Protein AF-A0A349PU32-F1 (afdb_monomer_lite)

Radius of gyration: 15.98 Å; chains: 1; bounding box: 32×42×42 Å

Structure (mmCIF, N/CA/C/O backbone):
data_AF-A0A349PU32-F1
#
_entry.id   AF-A0A349PU32-F1
#
loop_
_atom_site.group_PDB
_atom_site.id
_atom_site.type_symbol
_atom_site.label_atom_id
_atom_site.label_alt_id
_atom_site.label_comp_id
_atom_site.label_asym_id
_atom_site.label_entity_id
_atom_site.label_seq_id
_atom_site.pdbx_PDB_ins_code
_atom_site.Cartn_x
_atom_site.Cartn_y
_atom_site.Cartn_z
_atom_site.occupancy
_atom_site.B_iso_or_equiv
_atom_site.auth_seq_id
_atom_site.auth_comp_id
_atom_site.auth_asym_id
_atom_site.auth_atom_id
_atom_site.pdbx_PDB_model_num
ATOM 1 N N . ARG A 1 1 ? 8.724 28.849 -7.135 1.00 38.66 1 ARG A N 1
ATOM 2 C CA . ARG A 1 1 ? 7.963 27.939 -8.015 1.00 38.66 1 ARG A CA 1
ATOM 3 C C . ARG A 1 1 ? 7.780 26.682 -7.197 1.00 38.66 1 ARG A C 1
ATOM 5 O O . ARG A 1 1 ? 8.766 26.010 -6.947 1.00 38.66 1 ARG A O 1
ATOM 12 N N . GLU A 1 2 ? 6.598 26.511 -6.621 1.00 41.44 2 GLU A N 1
ATOM 13 C CA . GLU A 1 2 ? 6.229 25.275 -5.936 1.00 41.44 2 GLU A CA 1
ATOM 14 C C . GLU A 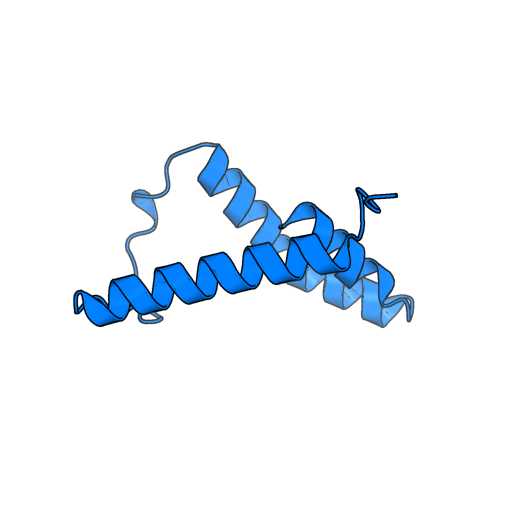1 2 ? 6.150 24.198 -7.016 1.00 41.44 2 GLU A C 1
ATOM 16 O O . GLU A 1 2 ? 5.264 24.257 -7.868 1.00 41.44 2 GLU A O 1
ATOM 21 N N . ASP A 1 3 ? 7.131 23.295 -7.046 1.00 44.56 3 ASP A N 1
ATOM 22 C CA . ASP A 1 3 ? 7.080 22.099 -7.885 1.00 44.56 3 ASP A CA 1
ATOM 23 C C . ASP A 1 3 ? 5.915 21.252 -7.384 1.00 44.56 3 ASP A C 1
ATOM 25 O O . ASP A 1 3 ? 6.003 20.535 -6.389 1.00 44.56 3 ASP A O 1
ATOM 29 N N . SER A 1 4 ? 4.781 21.429 -8.050 1.00 50.06 4 SER A N 1
ATOM 30 C CA . SER A 1 4 ? 3.480 20.924 -7.631 1.00 50.06 4 SER A CA 1
ATOM 31 C C . SER A 1 4 ? 3.323 19.419 -7.851 1.00 50.06 4 SER A C 1
ATOM 33 O O . SER A 1 4 ? 2.283 18.885 -7.505 1.00 50.06 4 SER A O 1
ATOM 35 N N . GLU A 1 5 ? 4.319 18.713 -8.390 1.00 60.03 5 GLU A N 1
ATOM 36 C CA . GLU A 1 5 ? 4.225 17.273 -8.650 1.00 60.03 5 GLU A CA 1
ATOM 37 C C . GLU A 1 5 ? 5.592 16.595 -8.514 1.00 60.03 5 GLU A C 1
ATOM 39 O O . GLU A 1 5 ? 6.136 16.060 -9.476 1.00 60.03 5 GLU A O 1
ATOM 44 N N . ASN A 1 6 ? 6.196 16.614 -7.320 1.00 66.62 6 ASN A N 1
ATOM 45 C CA . ASN A 1 6 ? 7.232 15.625 -7.032 1.00 66.62 6 ASN A CA 1
ATOM 46 C C . ASN A 1 6 ? 6.542 14.318 -6.590 1.00 66.62 6 ASN A C 1
ATOM 48 O O . ASN A 1 6 ? 6.135 14.229 -5.426 1.00 66.62 6 ASN A O 1
ATOM 52 N N . PRO A 1 7 ? 6.413 13.301 -7.467 1.00 69.12 7 PRO A N 1
ATOM 53 C CA . PRO A 1 7 ? 5.732 12.042 -7.147 1.00 69.12 7 PRO A CA 1
ATOM 54 C C . PRO A 1 7 ? 6.328 11.355 -5.912 1.00 69.12 7 PRO A C 1
ATOM 56 O O . PRO A 1 7 ? 5.626 10.720 -5.128 1.00 69.12 7 PRO A O 1
ATOM 59 N N . ILE A 1 8 ? 7.628 11.553 -5.684 1.00 78.38 8 ILE A N 1
ATOM 60 C CA . ILE A 1 8 ? 8.344 10.984 -4.543 1.00 78.38 8 ILE A CA 1
ATOM 61 C C . ILE A 1 8 ? 7.858 11.608 -3.232 1.00 78.38 8 ILE A C 1
ATOM 63 O O . ILE A 1 8 ? 7.681 10.893 -2.247 1.00 78.38 8 ILE A O 1
ATOM 67 N N . TYR A 1 9 ? 7.610 12.922 -3.209 1.00 84.38 9 TYR A N 1
ATOM 68 C CA . TYR A 1 9 ? 7.124 13.606 -2.009 1.00 84.38 9 TYR A CA 1
ATOM 69 C C . TYR A 1 9 ? 5.748 13.084 -1.591 1.00 84.38 9 TYR A C 1
ATOM 71 O O . TYR A 1 9 ? 5.505 12.865 -0.406 1.00 84.38 9 TYR A O 1
ATOM 79 N N . TYR A 1 10 ? 4.868 12.834 -2.563 1.00 85.62 10 TYR A N 1
ATOM 80 C CA . TYR A 1 10 ? 3.527 12.328 -2.292 1.00 85.62 10 TYR A CA 1
ATOM 81 C C . TYR A 1 10 ? 3.559 10.938 -1.643 1.00 85.62 10 TYR A C 1
ATOM 83 O O . TYR A 1 10 ? 2.962 10.739 -0.585 1.00 85.62 10 TYR A O 1
ATOM 91 N N . ILE A 1 11 ? 4.353 10.015 -2.198 1.00 87.94 11 ILE A N 1
ATOM 92 C CA . ILE A 1 11 ? 4.545 8.670 -1.633 1.00 87.94 11 ILE A CA 1
ATOM 93 C C . ILE A 1 11 ? 5.133 8.752 -0.215 1.00 87.94 11 ILE A C 1
ATOM 95 O O . ILE A 1 11 ? 4.678 8.062 0.699 1.00 87.94 11 ILE A O 1
ATOM 99 N N . GLN A 1 12 ? 6.129 9.619 -0.002 1.00 89.38 12 GLN A N 1
ATOM 100 C CA . GLN A 1 12 ? 6.741 9.818 1.314 1.00 89.38 12 GLN A CA 1
ATOM 101 C C . GLN A 1 12 ? 5.745 10.365 2.339 1.00 89.38 12 GLN A C 1
ATOM 103 O O . GLN A 1 12 ? 5.720 9.904 3.482 1.00 89.38 12 GLN A O 1
ATOM 108 N N . TYR A 1 13 ? 4.911 11.323 1.937 1.00 91.31 13 TYR A N 1
ATOM 109 C CA . TYR A 1 13 ? 3.879 11.887 2.794 1.00 91.31 13 TYR A CA 1
ATOM 110 C C . TYR A 1 13 ? 2.802 10.853 3.145 1.00 91.31 13 TYR A C 1
ATOM 112 O O . TYR A 1 13 ? 2.461 10.712 4.321 1.00 91.31 13 TYR A O 1
ATOM 120 N N . ALA A 1 14 ? 2.319 10.083 2.162 1.00 90.75 14 ALA A N 1
ATOM 121 C CA . ALA A 1 14 ? 1.366 8.996 2.383 1.00 90.75 14 ALA A CA 1
ATOM 122 C C . ALA A 1 14 ? 1.914 7.976 3.396 1.00 90.75 14 ALA A C 1
ATOM 124 O O . ALA A 1 14 ? 1.255 7.669 4.392 1.00 90.75 14 ALA A O 1
ATOM 125 N N . HIS A 1 15 ? 3.166 7.542 3.218 1.00 93.44 15 HIS A N 1
ATOM 126 C CA . HIS A 1 15 ? 3.851 6.657 4.159 1.00 93.44 15 HIS A CA 1
ATOM 127 C C . HIS A 1 15 ? 3.952 7.268 5.566 1.00 93.44 15 HIS A C 1
ATOM 129 O O . HIS A 1 15 ? 3.572 6.631 6.548 1.00 93.44 15 HIS A O 1
ATOM 135 N N . ALA A 1 16 ? 4.410 8.519 5.686 1.00 95.19 16 ALA A N 1
ATOM 136 C CA . ALA A 1 16 ? 4.543 9.195 6.976 1.00 95.19 16 ALA A CA 1
ATOM 137 C C . ALA A 1 16 ? 3.197 9.319 7.713 1.00 95.19 16 ALA A C 1
ATOM 139 O O . ALA A 1 16 ? 3.135 9.136 8.933 1.00 95.19 16 ALA A O 1
ATOM 140 N N . ARG A 1 17 ? 2.108 9.576 6.980 1.00 95.50 17 ARG A N 1
ATOM 141 C CA . ARG A 1 17 ? 0.752 9.656 7.532 1.00 95.50 17 ARG A CA 1
ATOM 142 C C . ARG A 1 17 ? 0.265 8.299 8.041 1.00 95.50 17 ARG A C 1
ATOM 144 O O . ARG A 1 17 ? -0.285 8.243 9.139 1.00 95.50 17 ARG A O 1
ATOM 151 N N . ILE A 1 18 ? 0.509 7.219 7.297 1.00 94.56 18 ILE A N 1
ATOM 152 C CA . ILE A 1 18 ? 0.180 5.851 7.730 1.00 94.56 18 ILE A CA 1
ATOM 153 C C . ILE A 1 18 ? 0.981 5.479 8.984 1.00 94.56 18 ILE A C 1
ATOM 155 O O . ILE A 1 18 ? 0.395 5.028 9.965 1.00 94.56 18 ILE A O 1
ATOM 159 N N . CYS A 1 19 ? 2.294 5.728 9.011 1.00 94.81 19 CYS A N 1
ATOM 160 C CA . CYS A 1 19 ? 3.116 5.477 10.199 1.00 94.81 19 CYS A CA 1
ATOM 161 C C . CYS A 1 19 ? 2.630 6.267 11.420 1.00 94.81 19 CYS A C 1
ATOM 163 O O . CYS A 1 19 ? 2.583 5.726 12.522 1.00 94.81 19 CYS A O 1
ATOM 165 N N . SER A 1 20 ? 2.244 7.530 11.226 1.00 95.94 20 SER A N 1
ATOM 166 C CA . SER A 1 20 ? 1.708 8.373 12.301 1.00 95.94 20 SER A CA 1
ATOM 167 C C . SER A 1 20 ? 0.391 7.824 12.850 1.00 95.94 20 SER A C 1
ATOM 169 O O . SER A 1 20 ? 0.212 7.785 14.063 1.00 95.94 20 SER A O 1
ATOM 171 N N . LEU A 1 21 ? -0.501 7.349 11.975 1.00 94.38 21 LEU A N 1
ATOM 172 C CA . LEU A 1 21 ? -1.756 6.708 12.372 1.00 94.38 21 LEU A CA 1
ATOM 173 C C . LEU A 1 21 ? -1.508 5.430 13.183 1.00 94.38 21 LEU A C 1
ATOM 175 O O . LEU A 1 21 ? -2.106 5.249 14.239 1.00 94.38 21 LEU A O 1
ATOM 179 N N . LEU A 1 22 ? -0.612 4.560 12.711 1.00 93.12 22 LEU A N 1
ATOM 180 C CA . LEU A 1 22 ? -0.270 3.321 13.415 1.00 93.12 22 LEU A CA 1
ATOM 181 C C . LEU A 1 22 ? 0.334 3.602 14.794 1.00 93.12 22 LEU A C 1
ATOM 183 O O . LEU A 1 22 ? -0.008 2.924 15.758 1.00 93.12 22 LEU A O 1
ATOM 187 N N . LYS A 1 23 ? 1.183 4.630 14.898 1.00 93.69 23 LYS A N 1
ATOM 188 C CA . LYS A 1 23 ? 1.764 5.059 16.171 1.00 93.69 23 LYS A CA 1
ATOM 189 C C . LYS A 1 23 ? 0.704 5.596 17.136 1.00 93.69 23 LYS A C 1
ATOM 191 O O . LYS A 1 23 ? 0.730 5.244 18.307 1.00 93.69 23 LYS A O 1
ATOM 196 N N . ALA A 1 24 ? -0.233 6.412 16.654 1.00 94.81 24 ALA A N 1
ATOM 197 C CA . ALA A 1 24 ? -1.328 6.921 17.481 1.00 94.81 24 ALA A CA 1
ATOM 198 C C . ALA A 1 24 ? -2.207 5.779 18.023 1.00 94.81 24 ALA A C 1
ATOM 200 O O .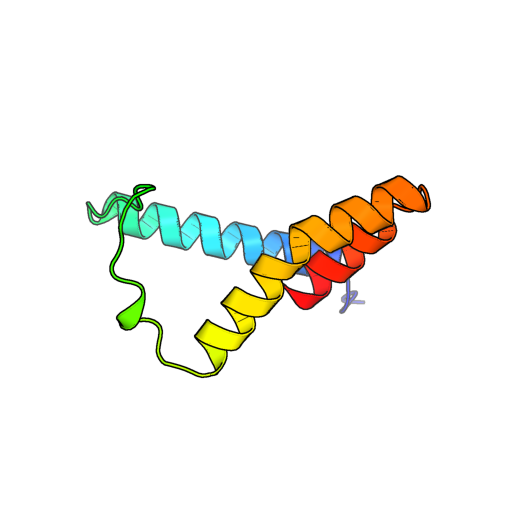 ALA A 1 24 ? -2.522 5.757 19.208 1.00 94.81 24 ALA A O 1
ATOM 201 N N . LEU A 1 25 ? -2.522 4.782 17.187 1.00 93.69 25 LEU A N 1
ATOM 202 C CA . LEU A 1 25 ? -3.238 3.580 17.626 1.00 93.69 25 LEU A CA 1
ATOM 203 C C . LEU A 1 25 ? -2.468 2.814 18.713 1.00 93.69 25 LEU A C 1
ATOM 205 O O . LEU A 1 25 ? -3.071 2.367 19.686 1.00 93.69 25 LEU A O 1
ATOM 209 N N . GLU A 1 26 ? -1.146 2.688 18.575 1.00 93.06 26 GLU A N 1
ATOM 210 C CA . GLU A 1 26 ? -0.295 2.057 19.589 1.00 93.06 26 GLU A CA 1
ATOM 211 C C . GLU A 1 26 ? -0.292 2.837 20.913 1.00 93.06 26 GLU A C 1
ATOM 213 O O . GLU A 1 26 ? -0.402 2.231 21.980 1.00 93.06 26 GLU A O 1
ATOM 218 N N . GLU A 1 27 ? -0.236 4.172 20.856 1.00 94.31 27 GLU A N 1
ATOM 219 C CA . GLU A 1 27 ? -0.331 5.059 22.026 1.00 94.31 27 GLU A CA 1
ATOM 220 C C . GLU A 1 27 ? -1.694 4.938 22.740 1.00 94.31 27 GLU A C 1
ATOM 222 O O . GLU A 1 27 ? -1.758 5.027 23.967 1.00 94.31 27 GLU A O 1
ATOM 227 N N . GLU A 1 28 ? -2.770 4.651 22.001 1.00 94.94 28 GLU A N 1
ATOM 228 C CA . GLU A 1 28 ? -4.111 4.346 22.529 1.00 94.94 28 GLU A CA 1
ATOM 229 C C . GLU A 1 28 ? -4.251 2.902 23.062 1.00 94.94 28 GLU A C 1
ATOM 231 O O . GLU A 1 28 ? -5.298 2.520 23.589 1.00 94.94 28 GLU A O 1
ATOM 236 N N . GLY A 1 29 ? -3.196 2.087 22.969 1.00 91.69 29 GLY A N 1
ATOM 237 C CA . GLY A 1 29 ? -3.176 0.699 23.438 1.00 91.69 29 GLY A CA 1
ATOM 238 C C . GLY A 1 29 ? -3.715 -0.319 22.428 1.00 91.69 29 GLY A C 1
ATOM 239 O O . GLY A 1 29 ? -3.895 -1.492 22.770 1.00 91.69 29 GLY A O 1
ATOM 240 N N . HIS A 1 30 ? -3.953 0.089 21.180 1.00 88.88 30 HIS A N 1
ATOM 241 C CA . HIS A 1 30 ? -4.339 -0.797 20.088 1.00 88.88 30 HIS A CA 1
ATOM 242 C C . HIS A 1 30 ? -3.104 -1.320 19.342 1.00 88.88 30 HIS A C 1
ATOM 244 O O . HIS A 1 30 ? -2.207 -0.574 18.972 1.00 88.88 30 HIS A O 1
ATOM 250 N N . SER A 1 31 ? -3.057 -2.627 19.070 1.00 81.69 31 SER A N 1
ATOM 251 C CA . SER A 1 31 ? -1.960 -3.253 18.321 1.00 81.69 31 SER A CA 1
ATOM 252 C C . SER A 1 31 ? -2.496 -3.920 17.058 1.00 81.69 31 SER A C 1
ATOM 254 O O . SER A 1 31 ? -3.352 -4.804 17.135 1.00 81.69 31 SER A O 1
ATOM 256 N N . VAL A 1 32 ? -1.972 -3.522 15.896 1.00 81.56 32 VAL A N 1
ATOM 257 C CA . VAL A 1 32 ? -2.262 -4.171 14.610 1.00 81.56 32 VAL A CA 1
ATOM 258 C C . VAL A 1 32 ? -1.396 -5.424 14.503 1.00 81.56 32 VAL A C 1
ATOM 260 O O . VAL A 1 32 ? -0.228 -5.362 14.122 1.00 81.56 32 VAL A O 1
ATOM 263 N N . LYS A 1 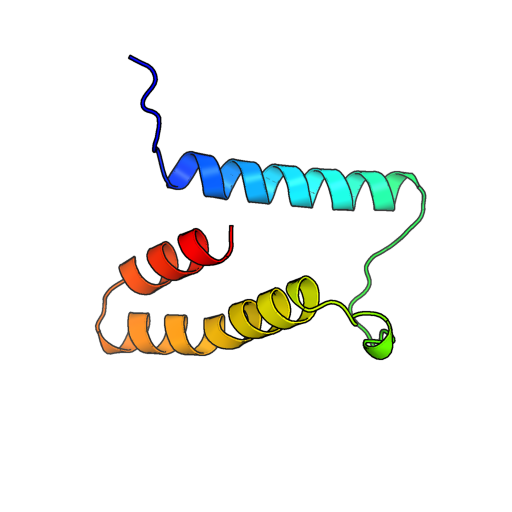33 ? -1.951 -6.574 14.893 1.00 79.75 33 LYS A N 1
ATOM 264 C CA . LYS A 1 33 ? -1.244 -7.859 14.837 1.00 79.75 33 LYS A CA 1
ATOM 265 C C . LYS A 1 33 ? -1.585 -8.609 13.549 1.00 79.75 33 LYS A C 1
ATOM 267 O O . LYS A 1 33 ? -2.764 -8.695 13.205 1.00 79.75 33 LYS A O 1
ATOM 272 N N . PRO A 1 34 ? -0.595 -9.209 12.865 1.00 73.31 34 PRO A N 1
ATOM 273 C CA . PRO A 1 34 ? -0.878 -10.152 11.793 1.00 73.31 34 PRO A CA 1
ATOM 274 C C . PRO A 1 34 ? -1.631 -11.362 12.366 1.00 73.31 34 PRO A C 1
ATOM 276 O O . PRO A 1 34 ? -1.220 -11.938 13.375 1.00 73.31 34 PRO A O 1
ATOM 279 N N . GLY A 1 35 ? -2.750 -11.735 11.747 1.00 75.56 35 GLY A N 1
ATOM 280 C CA . GLY A 1 35 ? -3.599 -12.825 12.223 1.00 75.56 35 GLY A CA 1
ATOM 281 C C . GLY A 1 35 ? -4.953 -12.877 11.519 1.00 75.56 35 GLY A C 1
ATOM 282 O O . GLY A 1 35 ? -5.214 -12.110 10.594 1.00 75.56 35 GLY A O 1
ATOM 283 N N . ALA A 1 36 ? -5.812 -13.795 11.965 1.00 68.88 36 ALA A N 1
ATOM 284 C CA . ALA A 1 36 ? -7.188 -13.903 11.493 1.00 68.88 36 ALA A CA 1
ATOM 285 C C . ALA A 1 36 ? -8.014 -12.723 12.029 1.00 68.88 36 ALA A C 1
ATOM 287 O O . ALA A 1 36 ? -8.584 -12.785 13.116 1.00 68.88 36 ALA A O 1
ATOM 288 N N . VAL A 1 37 ? -8.016 -11.629 11.275 1.00 84.06 37 VAL A N 1
ATOM 289 C CA . VAL A 1 37 ? -8.949 -10.515 11.445 1.00 84.06 37 VAL A CA 1
ATOM 290 C C . VAL A 1 37 ? -10.226 -10.806 10.663 1.00 84.06 37 VAL A C 1
ATOM 292 O O . VAL A 1 37 ? -10.184 -11.448 9.611 1.00 84.06 37 VAL A O 1
ATOM 295 N N . ASP A 1 38 ? -11.365 -10.348 11.175 1.00 88.50 38 ASP A N 1
ATOM 296 C CA . ASP A 1 38 ? -12.620 -10.425 10.436 1.00 88.50 38 ASP A CA 1
ATOM 297 C C . ASP A 1 38 ? -12.598 -9.410 9.290 1.00 88.50 38 ASP A C 1
ATOM 299 O O . ASP A 1 38 ? -12.762 -8.212 9.501 1.00 88.50 38 ASP A O 1
ATOM 303 N N . LEU A 1 39 ? -12.362 -9.893 8.070 1.00 88.50 39 LEU A N 1
ATOM 304 C CA . LEU A 1 39 ? -12.335 -9.057 6.871 1.00 88.50 39 LEU A CA 1
ATOM 305 C C . LEU A 1 39 ? -13.740 -8.694 6.372 1.00 88.50 39 LEU A C 1
ATOM 307 O O . LEU A 1 39 ? -13.850 -7.843 5.497 1.00 88.50 39 LEU A O 1
ATOM 311 N N . SER A 1 40 ? -14.808 -9.295 6.917 1.00 90.69 40 SER A N 1
ATOM 312 C CA . SER A 1 40 ? -16.184 -8.999 6.489 1.00 90.69 40 SER A CA 1
ATOM 313 C C . SER A 1 40 ? -16.622 -7.569 6.816 1.00 90.69 40 SER A C 1
ATOM 315 O O . SER A 1 40 ? -17.568 -7.063 6.216 1.00 90.69 40 SER A O 1
ATOM 317 N N . ILE A 1 41 ? -15.903 -6.894 7.720 1.00 92.94 41 ILE A N 1
ATOM 318 C CA . ILE A 1 41 ? -16.137 -5.489 8.069 1.00 92.94 41 ILE A CA 1
ATOM 319 C C . ILE A 1 41 ? -15.725 -4.522 6.947 1.00 92.94 41 ILE A C 1
ATOM 321 O O . ILE A 1 41 ? -16.248 -3.411 6.886 1.00 92.94 41 ILE A O 1
ATOM 325 N N . LEU A 1 42 ? -14.812 -4.940 6.060 1.00 91.94 42 LEU A N 1
ATOM 326 C CA . LEU A 1 42 ? -14.330 -4.153 4.923 1.00 91.94 42 LEU A CA 1
ATOM 327 C C . LEU A 1 42 ? -15.343 -4.281 3.782 1.00 91.94 42 LEU A C 1
ATOM 329 O O . LEU A 1 42 ? -15.268 -5.201 2.973 1.00 91.94 42 LEU A O 1
ATOM 333 N N . SER A 1 43 ? -16.338 -3.401 3.765 1.00 94.69 43 SER A N 1
ATOM 334 C CA . SER A 1 43 ? -17.540 -3.549 2.931 1.00 94.69 43 SER A CA 1
ATOM 335 C C . SER A 1 43 ? -17.716 -2.445 1.893 1.00 94.69 43 SER A C 1
ATOM 337 O O . SER A 1 43 ? -18.518 -2.592 0.970 1.00 94.69 43 SER A O 1
ATOM 339 N N . SER A 1 44 ? -16.973 -1.346 2.008 1.00 97.00 44 SER A N 1
ATOM 340 C CA . SER A 1 44 ? -17.078 -0.226 1.082 1.00 97.00 44 SER A CA 1
ATOM 341 C C . SER A 1 44 ? -16.357 -0.499 -0.238 1.00 97.00 44 SER A C 1
ATOM 343 O O . SER A 1 44 ? -15.356 -1.215 -0.305 1.00 97.00 44 SER A O 1
ATOM 345 N N . ASP A 1 45 ? -16.830 0.136 -1.310 1.00 96.50 45 ASP A N 1
ATOM 346 C CA . ASP A 1 45 ? -16.189 0.050 -2.627 1.00 96.50 45 ASP A CA 1
ATOM 347 C C . ASP A 1 45 ? -14.736 0.550 -2.597 1.00 96.50 45 ASP A C 1
ATOM 349 O O . ASP A 1 45 ? -13.875 0.006 -3.288 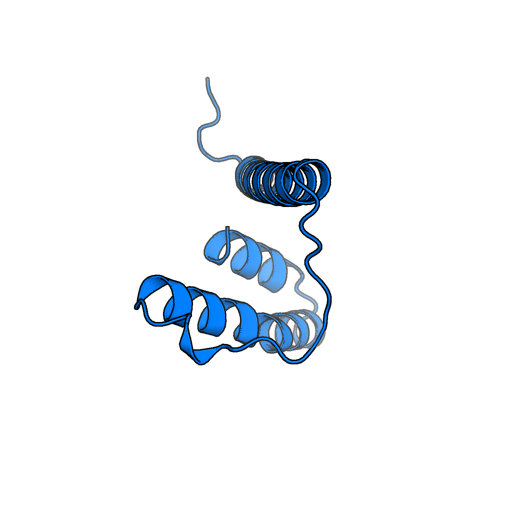1.00 96.50 45 ASP A O 1
ATOM 353 N N . ALA A 1 46 ? -14.447 1.554 -1.762 1.00 95.31 46 ALA A N 1
ATOM 354 C CA . ALA A 1 46 ? -13.101 2.092 -1.589 1.00 95.31 46 ALA A CA 1
ATOM 355 C C . ALA A 1 46 ? -12.151 1.075 -0.933 1.00 95.31 46 ALA A C 1
ATOM 357 O O . ALA A 1 46 ? -11.022 0.908 -1.392 1.00 95.31 46 ALA A O 1
ATOM 358 N N . GLU A 1 47 ? -12.607 0.356 0.098 1.00 95.06 47 GLU A N 1
ATOM 359 C CA . GLU A 1 47 ? -11.823 -0.705 0.742 1.00 95.06 47 GLU A CA 1
ATOM 360 C C . GLU A 1 47 ? -11.549 -1.853 -0.232 1.00 95.06 47 GLU A C 1
ATOM 362 O O . GLU A 1 47 ? -10.407 -2.293 -0.367 1.00 95.06 47 GLU A O 1
ATOM 367 N N . HIS A 1 48 ? -12.566 -2.295 -0.975 1.00 95.19 48 HIS A N 1
ATOM 368 C CA . HIS A 1 48 ? -12.402 -3.339 -1.986 1.00 95.19 48 HIS A CA 1
ATOM 369 C C . HIS A 1 48 ? -11.438 -2.929 -3.104 1.00 95.19 48 HIS A C 1
ATOM 371 O O . HIS A 1 48 ? -10.609 -3.738 -3.533 1.00 95.19 48 HIS A O 1
ATOM 377 N N . ALA A 1 49 ? -11.517 -1.680 -3.571 1.00 95.00 49 ALA A N 1
ATOM 378 C CA . ALA A 1 49 ? -10.596 -1.148 -4.568 1.00 95.00 49 ALA A CA 1
ATOM 379 C C . ALA A 1 49 ? -9.149 -1.144 -4.050 1.00 95.00 49 ALA A C 1
ATOM 381 O O . ALA A 1 49 ? -8.251 -1.605 -4.756 1.00 95.00 49 ALA A O 1
ATOM 382 N N . LEU A 1 50 ? -8.932 -0.712 -2.803 1.00 94.88 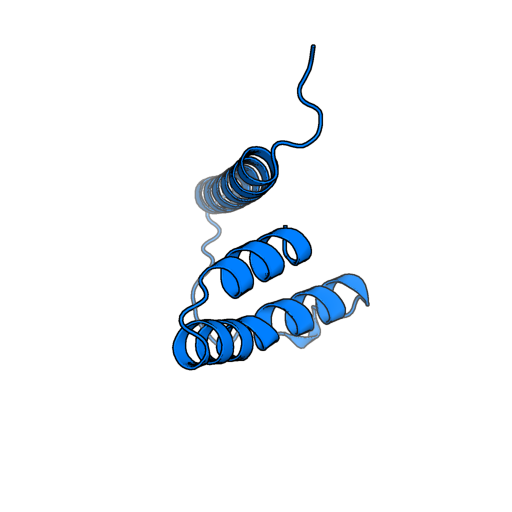50 LEU A N 1
ATOM 383 C CA . LEU A 1 50 ? -7.611 -0.714 -2.175 1.00 94.88 50 LEU A CA 1
ATOM 384 C C . LEU A 1 50 ? -7.053 -2.135 -2.011 1.00 94.88 50 LEU A C 1
ATOM 386 O O . LEU A 1 50 ? -5.900 -2.382 -2.357 1.00 94.88 50 LEU A O 1
ATOM 390 N N . ILE A 1 51 ? -7.866 -3.088 -1.541 1.00 94.12 51 ILE A N 1
ATOM 391 C CA . ILE A 1 51 ? -7.469 -4.503 -1.422 1.00 94.12 51 ILE A CA 1
ATOM 392 C C . ILE A 1 51 ? -7.042 -5.057 -2.783 1.00 94.12 51 ILE A C 1
ATOM 394 O O . ILE A 1 51 ? -6.030 -5.757 -2.888 1.00 94.12 51 ILE A O 1
ATOM 398 N N . LYS A 1 52 ? -7.794 -4.732 -3.839 1.00 94.50 52 LYS A N 1
ATOM 399 C CA . LYS A 1 52 ? -7.474 -5.163 -5.198 1.00 94.50 52 LYS A CA 1
ATOM 400 C C . LYS A 1 52 ? -6.151 -4.573 -5.681 1.00 94.50 52 LYS A C 1
ATOM 402 O O . LYS A 1 52 ? -5.336 -5.331 -6.207 1.00 94.50 52 LYS A O 1
ATOM 407 N N . GLU A 1 53 ? -5.906 -3.280 -5.472 1.00 95.88 53 GLU A N 1
ATOM 408 C CA . GLU A 1 53 ? -4.626 -2.670 -5.855 1.00 95.88 53 GLU A CA 1
ATOM 409 C C . GLU A 1 53 ? -3.473 -3.317 -5.078 1.00 95.88 53 GLU A C 1
ATOM 411 O O . GLU A 1 53 ? -2.527 -3.794 -5.700 1.00 95.88 53 GLU A O 1
ATOM 416 N N . LEU A 1 54 ? -3.593 -3.480 -3.754 1.00 95.06 54 LEU A N 1
ATOM 417 C CA . LEU A 1 54 ? -2.585 -4.158 -2.925 1.00 95.06 54 LEU A CA 1
ATOM 418 C C . LEU A 1 54 ? -2.260 -5.574 -3.427 1.00 95.06 54 LEU A C 1
ATOM 420 O O . LEU A 1 54 ? -1.096 -5.976 -3.457 1.00 95.06 54 LEU A O 1
ATOM 424 N N . SER A 1 55 ? -3.275 -6.325 -3.866 1.00 95.38 55 SER A N 1
ATOM 425 C CA . SER A 1 55 ? -3.091 -7.684 -4.395 1.00 95.38 55 S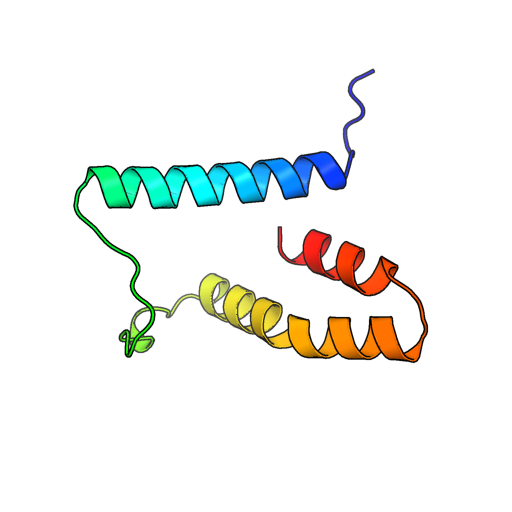ER A CA 1
ATOM 426 C C . SER A 1 55 ? -2.282 -7.733 -5.701 1.00 95.38 55 SER A C 1
ATOM 428 O O . SER A 1 55 ? -1.662 -8.753 -6.001 1.00 95.38 55 SER A O 1
ATOM 430 N N . SER A 1 56 ? -2.240 -6.631 -6.460 1.00 95.81 56 SER A N 1
ATOM 431 C CA . SER A 1 56 ? -1.506 -6.541 -7.728 1.00 95.81 56 SER A CA 1
ATOM 432 C C . SER A 1 56 ? 0.008 -6.374 -7.556 1.00 95.81 56 SER A C 1
ATOM 434 O O . SER A 1 56 ? 0.761 -6.591 -8.504 1.00 95.81 56 SER A O 1
ATOM 436 N N . PHE A 1 57 ? 0.490 -6.060 -6.348 1.00 96.94 57 PHE A N 1
ATOM 437 C CA . PHE A 1 57 ? 1.904 -5.751 -6.124 1.00 96.94 57 PHE A CA 1
ATOM 438 C C . PHE A 1 57 ? 2.858 -6.886 -6.515 1.00 96.94 57 PHE A C 1
ATOM 440 O O . PHE A 1 57 ? 3.918 -6.648 -7.094 1.00 96.94 57 PHE A O 1
ATOM 447 N N . ALA A 1 58 ? 2.478 -8.135 -6.231 1.00 97.00 58 ALA A N 1
ATOM 448 C CA . ALA A 1 58 ? 3.290 -9.300 -6.576 1.00 97.00 58 ALA A CA 1
ATOM 449 C C . ALA A 1 58 ? 3.507 -9.419 -8.096 1.00 97.00 58 ALA A C 1
ATOM 451 O O . ALA A 1 58 ? 4.589 -9.796 -8.550 1.00 97.00 58 ALA A O 1
ATOM 452 N N . GLU A 1 59 ? 2.492 -9.055 -8.878 1.00 96.75 59 GLU A N 1
ATOM 453 C CA . GLU A 1 59 ? 2.556 -9.055 -10.335 1.00 96.75 59 GLU A CA 1
ATOM 454 C C . GLU A 1 59 ? 3.464 -7.937 -10.858 1.00 96.75 59 GLU A C 1
ATOM 456 O O . GLU A 1 59 ? 4.295 -8.171 -11.735 1.00 96.75 59 GLU A O 1
ATOM 461 N N . GLU A 1 60 ? 3.373 -6.743 -10.274 1.00 97.06 60 GLU A N 1
ATOM 462 C CA . GLU A 1 60 ? 4.240 -5.610 -10.615 1.00 97.06 60 GLU A CA 1
ATOM 463 C C . GLU A 1 60 ? 5.720 -5.923 -10.336 1.00 97.06 60 GLU A C 1
ATOM 465 O O . GLU A 1 60 ? 6.580 -5.639 -11.170 1.00 97.06 60 GLU A O 1
ATOM 470 N N . ILE A 1 61 ? 6.030 -6.601 -9.221 1.00 97.44 61 ILE A N 1
ATOM 471 C CA . ILE A 1 61 ? 7.388 -7.098 -8.929 1.00 97.44 61 ILE A CA 1
ATOM 472 C C . ILE A 1 61 ? 7.851 -8.080 -10.011 1.00 97.44 61 ILE A C 1
ATOM 474 O O . ILE A 1 61 ? 8.985 -8.000 -10.492 1.00 97.44 61 ILE A O 1
ATOM 478 N N . ARG A 1 62 ? 6.981 -9.015 -10.410 1.00 97.94 62 ARG A N 1
ATOM 479 C CA . ARG A 1 62 ? 7.298 -10.019 -11.431 1.00 97.94 62 ARG A CA 1
ATOM 480 C C . ARG A 1 62 ? 7.582 -9.367 -12.787 1.00 97.94 62 ARG A C 1
ATOM 482 O O . ARG A 1 62 ? 8.515 -9.782 -13.474 1.00 97.94 62 ARG A O 1
ATOM 489 N N . MET A 1 63 ? 6.803 -8.355 -13.165 1.00 97.88 63 MET A N 1
ATOM 490 C CA . MET A 1 63 ? 7.005 -7.588 -14.397 1.00 97.88 63 MET A CA 1
ATOM 491 C C . MET A 1 63 ? 8.299 -6.773 -14.353 1.00 97.88 63 MET A C 1
ATOM 493 O O . MET A 1 63 ? 9.093 -6.857 -15.288 1.00 97.88 63 MET A O 1
ATOM 497 N N . ALA A 1 64 ? 8.570 -6.091 -13.236 1.00 98.06 64 ALA A N 1
ATOM 498 C CA . ALA A 1 64 ? 9.813 -5.351 -13.031 1.00 98.06 64 ALA A CA 1
ATOM 499 C C . ALA A 1 64 ? 11.052 -6.245 -13.197 1.00 98.06 64 ALA A C 1
ATOM 501 O O . ALA A 1 64 ? 12.009 -5.872 -13.873 1.00 98.06 64 ALA A O 1
ATOM 502 N N . ALA A 1 65 ? 11.022 -7.446 -12.611 1.00 97.75 65 ALA A N 1
ATOM 503 C CA . ALA A 1 65 ? 12.120 -8.404 -12.696 1.00 97.75 65 ALA A CA 1
ATOM 504 C C . ALA A 1 65 ? 12.287 -8.998 -14.103 1.00 97.75 65 ALA A C 1
ATOM 506 O O . ALA A 1 65 ? 13.413 -9.176 -14.559 1.00 97.75 65 ALA A O 1
ATOM 507 N N . ARG A 1 66 ? 11.178 -9.300 -14.793 1.00 98.12 66 ARG A N 1
ATOM 508 C CA . ARG A 1 66 ? 11.194 -9.853 -16.156 1.00 98.12 66 ARG A CA 1
ATOM 509 C C . ARG A 1 66 ? 11.816 -8.882 -17.158 1.00 98.12 66 ARG A C 1
ATOM 511 O O . ARG A 1 66 ? 12.619 -9.301 -17.986 1.00 98.12 66 ARG A O 1
ATOM 518 N N . ASP A 1 67 ? 11.420 -7.617 -17.081 1.00 98.00 67 ASP A N 1
ATOM 519 C CA . ASP A 1 67 ? 11.785 -6.600 -18.069 1.00 98.00 67 ASP A CA 1
ATOM 520 C C . ASP A 1 67 ? 13.022 -5.787 -17.642 1.00 98.00 67 ASP A C 1
ATOM 522 O O . ASP A 1 67 ? 13.477 -4.922 -18.386 1.00 98.00 67 ASP A O 1
ATOM 526 N N . TYR A 1 68 ? 13.580 -6.072 -16.456 1.00 97.12 68 TYR A N 1
ATOM 527 C CA . TYR A 1 68 ? 14.667 -5.313 -15.825 1.00 97.12 68 TYR A CA 1
ATOM 528 C C . TYR A 1 68 ? 14.361 -3.813 -15.700 1.00 97.12 68 TYR A C 1
ATOM 530 O O . TYR A 1 68 ? 15.249 -2.965 -15.804 1.00 97.12 68 TYR A O 1
ATOM 538 N N . ASP A 1 69 ? 13.093 -3.486 -15.453 1.00 96.88 69 ASP A N 1
ATOM 539 C CA . ASP A 1 69 ? 12.599 -2.116 -15.397 1.00 96.88 69 ASP A CA 1
ATOM 540 C C . ASP A 1 69 ? 12.025 -1.804 -13.999 1.00 96.88 69 ASP A C 1
ATOM 542 O O . ASP A 1 69 ? 10.925 -2.239 -13.656 1.00 96.88 69 ASP A O 1
ATOM 546 N N . PRO A 1 70 ? 12.726 -1.025 -13.157 1.00 92.88 70 PRO A N 1
ATOM 547 C CA . PRO A 1 70 ? 12.222 -0.656 -11.834 1.00 92.88 70 PRO A CA 1
ATOM 548 C C . PRO A 1 70 ? 11.037 0.324 -11.882 1.00 92.88 70 PRO A C 1
ATOM 550 O O . PRO A 1 70 ? 10.376 0.538 -10.864 1.00 92.88 70 PRO A O 1
ATOM 553 N N . SER A 1 71 ? 10.729 0.926 -13.037 1.00 94.00 71 SER A N 1
ATOM 554 C CA . SER A 1 71 ? 9.648 1.910 -13.156 1.00 94.00 71 SER A CA 1
ATOM 555 C C . SER A 1 71 ? 8.253 1.316 -12.930 1.00 94.00 71 SER A C 1
ATOM 557 O O . SER A 1 71 ? 7.345 2.056 -12.547 1.00 94.00 71 SER A O 1
ATOM 559 N N . TYR A 1 72 ? 8.082 -0.004 -13.082 1.00 95.19 72 TYR A N 1
ATOM 560 C CA . TYR A 1 72 ? 6.856 -0.720 -12.701 1.00 95.19 72 TYR A CA 1
ATOM 561 C C . TYR A 1 72 ? 6.501 -0.492 -11.226 1.00 95.19 72 TYR A C 1
ATOM 563 O O . TYR A 1 72 ? 5.373 -0.117 -10.913 1.00 95.19 72 TYR A O 1
ATOM 571 N N . ILE A 1 73 ? 7.490 -0.586 -10.332 1.00 93.88 73 ILE A N 1
ATOM 572 C CA . ILE A 1 73 ? 7.294 -0.368 -8.893 1.00 93.88 73 ILE A CA 1
ATOM 573 C C . ILE A 1 73 ? 6.886 1.082 -8.625 1.00 93.88 73 ILE A C 1
ATOM 575 O O . ILE A 1 73 ? 5.950 1.333 -7.873 1.00 93.88 73 ILE A O 1
ATOM 579 N N . ASN A 1 74 ? 7.547 2.047 -9.270 1.00 91.19 74 ASN A N 1
ATOM 580 C CA . ASN A 1 74 ? 7.212 3.459 -9.086 1.00 91.19 74 ASN A CA 1
ATOM 581 C C . ASN A 1 74 ? 5.784 3.777 -9.560 1.00 91.19 74 ASN A C 1
ATOM 583 O O . ASN A 1 74 ? 5.040 4.460 -8.862 1.00 91.19 74 ASN A O 1
ATOM 587 N N . ARG A 1 75 ? 5.375 3.250 -10.723 1.00 91.81 75 ARG A N 1
ATOM 588 C CA . ARG A 1 75 ? 4.002 3.409 -11.228 1.00 91.81 75 ARG A CA 1
ATOM 589 C C . ARG A 1 75 ? 2.977 2.797 -10.281 1.00 91.81 75 ARG A C 1
ATOM 591 O O . ARG A 1 75 ? 1.957 3.426 -10.034 1.00 91.81 75 ARG A O 1
ATOM 598 N N . TYR A 1 76 ? 3.253 1.607 -9.755 1.00 94.69 76 TYR A N 1
ATOM 599 C CA . TYR A 1 76 ? 2.402 0.967 -8.758 1.00 94.69 76 TYR A CA 1
ATOM 600 C C . TYR A 1 76 ? 2.244 1.839 -7.505 1.00 94.69 76 TYR A C 1
ATOM 602 O O . TYR A 1 76 ? 1.124 2.142 -7.106 1.00 94.69 76 TYR A O 1
ATOM 610 N N . LEU A 1 77 ? 3.352 2.320 -6.929 1.00 92.62 77 LEU A N 1
ATOM 611 C CA . LEU A 1 77 ? 3.318 3.161 -5.728 1.00 92.62 77 LEU A CA 1
ATOM 612 C C . LEU A 1 77 ? 2.558 4.472 -5.951 1.00 92.62 77 LEU A C 1
ATOM 614 O O . LEU A 1 77 ? 1.863 4.922 -5.050 1.00 92.62 77 LEU A O 1
ATOM 618 N N . MET A 1 78 ? 2.646 5.054 -7.148 1.00 90.38 78 MET A N 1
ATOM 619 C CA . MET A 1 78 ? 1.888 6.254 -7.514 1.00 90.38 78 MET A CA 1
ATOM 620 C C . MET A 1 78 ? 0.383 6.021 -7.652 1.00 90.38 78 MET A C 1
ATOM 622 O O . MET A 1 78 ? -0.379 6.959 -7.455 1.00 90.38 78 MET A O 1
ATOM 626 N N . ARG A 1 79 ? -0.052 4.812 -8.028 1.00 91.50 79 ARG A N 1
ATOM 627 C CA . ARG A 1 79 ? -1.481 4.457 -8.059 1.00 91.50 79 ARG A CA 1
ATOM 628 C C . ARG A 1 79 ? -2.016 4.082 -6.680 1.00 91.50 79 ARG A C 1
ATOM 630 O O . ARG A 1 79 ? -3.207 4.241 -6.442 1.00 91.50 79 ARG A O 1
ATOM 637 N N . LEU A 1 80 ? -1.152 3.530 -5.826 1.00 91.75 80 LEU A N 1
ATOM 638 C CA . LEU A 1 80 ? -1.508 3.087 -4.482 1.00 91.75 80 LEU A CA 1
ATOM 639 C C . LEU A 1 80 ? -1.594 4.241 -3.472 1.00 91.75 80 LEU A C 1
ATOM 641 O O . LEU A 1 80 ? -2.421 4.172 -2.564 1.00 91.75 80 LEU A O 1
ATOM 645 N N . ALA A 1 81 ? -0.690 5.220 -3.582 1.00 82.62 81 ALA A N 1
ATOM 646 C CA . ALA A 1 81 ? -0.617 6.382 -2.694 1.00 82.62 81 ALA A CA 1
ATOM 647 C C . ALA A 1 81 ? -1.837 7.297 -2.854 1.00 82.62 81 ALA A C 1
ATOM 649 O O . ALA A 1 81 ? -2.258 7.856 -1.814 1.00 82.62 81 ALA A O 1
#

pLDDT: mean 88.66, std 12.86, range [38.66, 98.12]

Foldseek 3Di:
DPPPDPLVVVLVVVVVVVVVVQVVCVVVVHHDDPDDDDCVVQDDPVSVVLVVLVVCQVVLVVVCVVVVNCVSVSVSSSVND

Secondary structure (DSSP, 8-state):
---TT-HHHHHHHHHHHHHHHHHHHHHTT----SS---GGG--SHHHHHHHHHHHTHHHHHHHHHHHT-THHHHHHHHHH-

Sequence (81 aa):
REDSENPIYYIQYAHARICSLLKALEEEGHSVKPGAVDLSILSSDAEHALIKELSSFAEEIRMAARDYDPSYINRYLMRLA